Protein AF-A0A946CW18-F1 (afdb_monomer_lite)

Radius of gyration: 12.61 Å; chains: 1; bounding box: 36×20×27 Å

Structure (mmCIF, N/CA/C/O backbone):
data_AF-A0A946CW18-F1
#
_entry.id   AF-A0A946CW18-F1
#
loop_
_atom_site.group_PDB
_atom_site.id
_atom_site.type_symbol
_atom_site.label_atom_id
_atom_site.label_alt_id
_atom_site.label_comp_id
_atom_site.label_asym_id
_atom_site.label_entity_id
_atom_site.label_seq_id
_atom_site.pdbx_PDB_ins_code
_atom_site.Cartn_x
_atom_site.Cartn_y
_atom_site.Cartn_z
_atom_site.occupancy
_atom_site.B_iso_or_equiv
_atom_site.auth_seq_id
_atom_site.auth_comp_id
_atom_site.auth_asym_id
_atom_site.auth_atom_id
_atom_site.pdbx_PDB_model_num
ATOM 1 N N . MET A 1 1 ? 0.345 -7.406 -3.274 1.00 71.25 1 MET A N 1
ATOM 2 C CA . MET A 1 1 ? 0.137 -6.426 -2.186 1.00 71.25 1 MET A CA 1
ATOM 3 C C . MET A 1 1 ? -1.321 -6.301 -1.763 1.00 71.25 1 MET A C 1
ATOM 5 O O . MET A 1 1 ? -1.559 -5.819 -0.670 1.00 71.25 1 MET A O 1
ATOM 9 N N . ILE A 1 2 ? -2.296 -6.735 -2.569 1.00 82.81 2 ILE A N 1
ATOM 10 C CA . ILE A 1 2 ? -3.700 -6.808 -2.134 1.00 82.81 2 ILE A CA 1
ATOM 11 C C . ILE A 1 2 ? -3.825 -7.771 -0.943 1.00 82.81 2 ILE A C 1
ATOM 13 O O . ILE A 1 2 ? -3.167 -8.812 -0.942 1.00 82.81 2 ILE A O 1
ATOM 17 N N . GLY A 1 3 ? -4.603 -7.389 0.074 1.00 81.62 3 GLY A N 1
ATOM 18 C CA . GLY A 1 3 ? -4.738 -8.120 1.340 1.00 81.62 3 GLY A CA 1
ATOM 19 C C . GLY A 1 3 ? -3.560 -7.937 2.303 1.00 81.62 3 GLY A C 1
ATOM 20 O O . GLY A 1 3 ? -3.482 -8.616 3.321 1.00 81.62 3 GLY A O 1
ATOM 21 N N . THR A 1 4 ? -2.611 -7.051 1.984 1.00 85.25 4 THR A N 1
ATOM 22 C CA . THR A 1 4 ? -1.507 -6.688 2.881 1.00 85.25 4 THR A CA 1
ATOM 23 C C . THR A 1 4 ? -1.823 -5.379 3.596 1.00 85.25 4 THR A C 1
ATOM 25 O O . THR A 1 4 ? -2.269 -4.415 2.969 1.00 85.25 4 THR A O 1
ATOM 28 N N . THR A 1 5 ? -1.513 -5.321 4.889 1.00 84.88 5 THR A N 1
ATOM 29 C CA . THR A 1 5 ? -1.607 -4.093 5.683 1.00 84.88 5 THR A CA 1
ATOM 30 C C . THR A 1 5 ? -0.245 -3.412 5.763 1.00 84.88 5 THR A C 1
ATOM 32 O O . THR A 1 5 ? 0.725 -3.977 6.267 1.00 84.88 5 THR A O 1
ATOM 35 N N . LEU A 1 6 ? -0.167 -2.175 5.277 1.00 81.50 6 LEU A N 1
ATOM 36 C CA . LEU A 1 6 ? 0.989 -1.293 5.416 1.00 81.50 6 LEU A CA 1
ATOM 37 C C . LEU A 1 6 ? 0.713 -0.303 6.546 1.00 81.50 6 LEU A C 1
ATOM 39 O O . LEU A 1 6 ? -0.011 0.673 6.365 1.00 81.50 6 LEU A O 1
ATOM 43 N N . SER A 1 7 ? 1.304 -0.536 7.720 1.00 86.88 7 SER A N 1
ATOM 44 C CA . SER A 1 7 ? 1.007 0.227 8.941 1.00 86.88 7 SER A CA 1
ATOM 45 C C . SER A 1 7 ? -0.482 0.147 9.320 1.00 86.88 7 SER A C 1
ATOM 47 O O . SER A 1 7 ? -0.890 -0.828 9.934 1.00 86.88 7 SER A O 1
ATOM 49 N N . HIS A 1 8 ? -1.290 1.140 8.952 1.00 87.88 8 HIS A N 1
ATOM 50 C CA . HIS A 1 8 ? -2.736 1.221 9.197 1.00 87.88 8 HIS A CA 1
ATOM 51 C C . HIS A 1 8 ? -3.537 1.317 7.889 1.00 87.88 8 HIS A C 1
ATOM 53 O O . HIS A 1 8 ? -4.721 1.630 7.902 1.00 87.88 8 HIS A O 1
ATOM 59 N N . TYR A 1 9 ? -2.883 1.066 6.755 1.00 89.31 9 TYR A N 1
ATOM 60 C CA . TYR A 1 9 ? -3.512 1.064 5.446 1.00 89.31 9 TYR A CA 1
ATOM 61 C C . TYR A 1 9 ? -3.656 -0.364 4.947 1.00 89.31 9 TYR A C 1
ATOM 63 O O . TYR A 1 9 ? -2.661 -1.031 4.661 1.00 89.31 9 TYR A O 1
ATOM 71 N N . GLU A 1 10 ? -4.885 -0.834 4.821 1.00 91.56 10 GLU A N 1
ATOM 72 C CA . GLU A 1 10 ? -5.179 -2.144 4.254 1.00 91.56 10 GLU A CA 1
ATOM 73 C C . GLU A 1 10 ? -5.359 -2.017 2.743 1.00 91.56 10 GLU A C 1
ATOM 75 O O . GLU A 1 10 ? -6.272 -1.331 2.292 1.00 91.56 10 GLU A O 1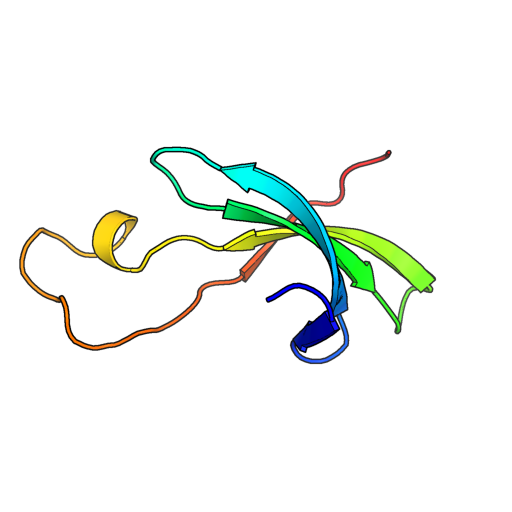
ATOM 80 N N . ILE A 1 11 ? -4.500 -2.650 1.941 1.00 91.38 11 ILE A N 1
ATOM 81 C CA . ILE A 1 11 ? -4.630 -2.591 0.481 1.00 91.38 11 ILE A CA 1
ATOM 82 C C . ILE A 1 11 ? -5.784 -3.485 0.023 1.00 91.38 11 ILE A C 1
ATOM 84 O O . ILE A 1 11 ? -5.717 -4.709 0.146 1.00 91.38 11 ILE A O 1
ATOM 88 N N . THR A 1 12 ? -6.788 -2.878 -0.606 1.00 93.00 12 THR A N 1
ATOM 89 C CA . THR A 1 12 ? -8.016 -3.551 -1.048 1.00 93.00 12 THR A CA 1
ATOM 90 C C . THR A 1 12 ? -8.058 -3.811 -2.553 1.00 93.00 12 THR A C 1
ATOM 92 O O . THR A 1 12 ? -8.655 -4.797 -2.975 1.00 93.00 12 THR A O 1
ATOM 95 N N . ALA A 1 13 ? -7.406 -2.983 -3.379 1.00 92.38 13 ALA A N 1
ATOM 96 C CA . ALA A 1 13 ? -7.363 -3.182 -4.834 1.00 92.38 13 ALA A CA 1
ATOM 97 C C . ALA A 1 13 ? -6.153 -2.501 -5.497 1.00 92.38 13 ALA A C 1
ATOM 99 O O . ALA A 1 13 ? -5.589 -1.555 -4.955 1.00 92.38 13 ALA A O 1
ATOM 100 N N . GLU A 1 14 ? -5.769 -2.943 -6.698 1.00 92.06 14 GLU A N 1
ATOM 101 C CA . GLU A 1 14 ? -4.905 -2.171 -7.609 1.00 92.06 14 GLU A CA 1
ATOM 102 C C . GLU A 1 14 ? -5.801 -1.243 -8.445 1.00 92.06 14 GLU A C 1
ATOM 104 O O . GLU A 1 14 ? -6.761 -1.699 -9.058 1.00 92.06 14 GLU A O 1
ATOM 109 N N . LEU A 1 15 ? -5.515 0.060 -8.440 1.00 89.19 15 LEU A N 1
ATOM 110 C CA . LEU A 1 15 ? -6.260 1.070 -9.203 1.00 89.19 15 LEU A CA 1
ATOM 111 C C . LEU A 1 15 ? -5.637 1.329 -10.574 1.00 89.19 15 LEU A C 1
ATOM 113 O O . LEU A 1 15 ? -6.329 1.724 -11.507 1.00 89.19 15 LEU A O 1
ATOM 117 N N . GLY A 1 16 ? -4.327 1.129 -10.699 1.00 88.25 16 GLY A N 1
ATOM 118 C CA . GLY A 1 16 ? -3.643 1.281 -11.973 1.00 88.25 16 GLY A CA 1
ATOM 119 C C . GLY A 1 16 ? -2.134 1.158 -11.859 1.00 88.25 16 GLY A C 1
ATOM 120 O O . GLY A 1 16 ? -1.542 1.379 -10.803 1.00 88.25 16 GLY A O 1
ATOM 121 N N . ARG A 1 17 ? -1.499 0.839 -12.984 1.00 88.12 17 ARG A N 1
ATOM 122 C CA . ARG A 1 17 ? -0.052 0.663 -13.104 1.00 88.12 17 ARG A CA 1
ATOM 123 C C . ARG A 1 17 ? 0.469 1.427 -14.308 1.00 88.12 17 ARG A C 1
ATOM 125 O O . ARG A 1 17 ? -0.110 1.358 -15.386 1.00 88.12 17 ARG A O 1
ATOM 132 N N . GLY A 1 18 ? 1.584 2.127 -14.126 1.00 81.88 18 GLY A N 1
ATOM 133 C CA . GLY A 1 18 ? 2.267 2.855 -15.192 1.00 81.88 18 GLY A CA 1
ATOM 134 C C . GLY A 1 18 ? 3.768 2.985 -14.941 1.00 81.88 18 GLY A C 1
ATOM 135 O O . GLY A 1 18 ? 4.300 2.441 -13.974 1.00 81.88 18 GLY A O 1
ATOM 136 N N . GLY A 1 19 ? 4.459 3.740 -15.799 1.00 75.94 19 GLY A N 1
ATOM 137 C CA . GLY A 1 19 ? 5.922 3.889 -15.743 1.00 75.94 19 GLY A CA 1
ATOM 138 C C . GLY A 1 19 ? 6.458 4.483 -14.432 1.00 75.94 19 GLY A C 1
ATOM 139 O O . GLY A 1 19 ? 7.573 4.179 -14.029 1.00 75.94 19 GLY A O 1
ATOM 140 N N . MET A 1 20 ? 5.646 5.271 -13.720 1.00 73.44 20 MET A N 1
ATOM 141 C CA . MET A 1 20 ? 6.005 5.842 -12.415 1.00 73.44 20 MET A CA 1
ATOM 142 C C . MET A 1 20 ? 5.628 4.943 -11.227 1.00 73.44 20 MET A C 1
ATOM 144 O O . MET A 1 20 ? 5.788 5.372 -10.090 1.00 73.44 20 MET A O 1
ATOM 148 N N . GLY A 1 21 ? 5.091 3.740 -11.449 1.00 81.69 21 GLY A N 1
ATOM 149 C CA . GLY A 1 21 ? 4.729 2.796 -10.389 1.00 81.69 21 GLY A CA 1
ATOM 150 C C . GLY A 1 21 ? 3.270 2.350 -10.384 1.00 81.69 21 GLY A C 1
ATOM 151 O O . GLY A 1 21 ? 2.563 2.465 -11.386 1.00 81.69 21 GLY A O 1
ATOM 152 N N . ILE A 1 22 ? 2.841 1.799 -9.248 1.00 87.38 22 ILE A N 1
ATOM 153 C CA . ILE A 1 22 ? 1.521 1.183 -9.065 1.00 87.38 22 ILE A CA 1
ATOM 154 C C . ILE A 1 22 ? 0.721 2.008 -8.062 1.00 87.38 22 ILE A C 1
ATOM 156 O O . ILE A 1 22 ? 1.236 2.374 -7.008 1.00 87.38 22 ILE A O 1
ATOM 160 N N . VAL A 1 2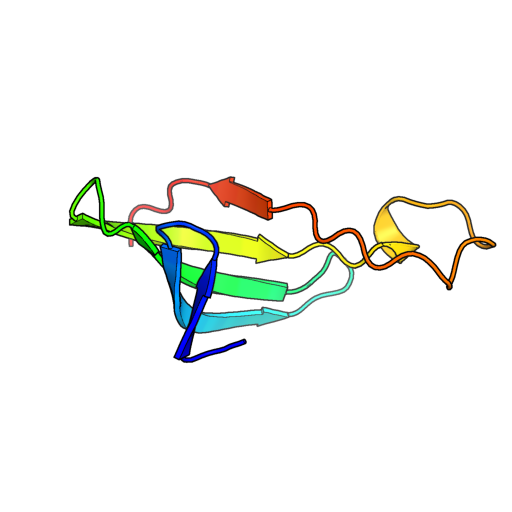3 ? -0.535 2.298 -8.378 1.00 88.56 23 VAL A N 1
ATOM 161 C CA . VAL A 1 23 ? -1.491 2.928 -7.470 1.00 88.56 23 VAL A CA 1
ATOM 162 C C . VAL A 1 23 ? -2.424 1.850 -6.941 1.00 88.56 23 VAL A C 1
ATOM 164 O O . VAL A 1 23 ? -3.038 1.116 -7.713 1.00 88.56 23 VAL A O 1
ATOM 167 N N . TYR A 1 24 ? -2.542 1.771 -5.625 1.00 90.50 24 TYR A N 1
ATOM 168 C CA . TYR A 1 24 ? -3.446 0.872 -4.926 1.00 90.50 24 TYR A CA 1
ATOM 169 C C . TYR A 1 24 ? -4.547 1.658 -4.223 1.00 90.50 24 TYR A C 1
ATOM 171 O O . TYR A 1 24 ? -4.301 2.744 -3.701 1.00 90.50 24 TYR A O 1
ATOM 179 N N . LYS A 1 25 ? -5.746 1.086 -4.161 1.00 91.19 25 LYS A N 1
ATOM 180 C CA . LYS A 1 25 ? -6.781 1.480 -3.212 1.00 91.19 25 LYS A CA 1
ATOM 181 C C . LYS A 1 25 ? -6.443 0.846 -1.871 1.00 91.19 25 LYS A C 1
ATOM 183 O O . LYS A 1 25 ? -6.148 -0.350 -1.815 1.00 91.19 25 LYS A O 1
ATOM 188 N N . ALA A 1 26 ? -6.503 1.630 -0.806 1.00 92.00 26 ALA A N 1
ATOM 189 C CA . ALA A 1 26 ? -6.358 1.132 0.548 1.00 92.00 26 ALA A CA 1
ATOM 190 C C . ALA A 1 26 ? -7.401 1.743 1.487 1.00 92.00 26 ALA A C 1
ATOM 192 O O . ALA A 1 26 ? -7.874 2.851 1.251 1.00 92.00 26 ALA A O 1
ATOM 193 N N . ARG A 1 27 ? -7.742 1.027 2.557 1.00 91.56 27 ARG A N 1
ATOM 194 C CA . ARG A 1 27 ? -8.560 1.516 3.668 1.00 91.56 27 ARG A CA 1
ATOM 195 C C . ARG A 1 27 ? -7.635 2.037 4.762 1.00 91.56 27 ARG A C 1
ATOM 197 O O . ARG A 1 27 ? -6.826 1.278 5.287 1.00 91.56 27 ARG A O 1
ATOM 204 N N . ASP A 1 28 ? -7.735 3.318 5.095 1.00 90.69 28 ASP A N 1
ATOM 205 C CA . ASP A 1 28 ? -7.107 3.889 6.287 1.00 90.69 28 ASP A CA 1
ATOM 206 C C . ASP A 1 28 ? -7.941 3.490 7.509 1.00 90.69 28 ASP A C 1
ATOM 208 O O . ASP A 1 28 ? -9.044 3.999 7.700 1.00 90.69 28 ASP A O 1
ATOM 212 N N . THR A 1 29 ? -7.430 2.574 8.331 1.00 88.56 29 THR A N 1
ATOM 213 C CA . THR A 1 29 ? -8.153 2.055 9.502 1.00 88.56 29 THR A CA 1
ATOM 214 C C . THR A 1 29 ? -8.196 3.034 10.675 1.00 88.56 29 THR A C 1
ATOM 216 O O . THR A 1 29 ? -8.947 2.808 11.620 1.00 88.56 29 THR A O 1
ATOM 219 N N . LYS A 1 30 ? -7.426 4.132 10.638 1.00 90.94 30 LYS A N 1
ATOM 220 C CA . LYS A 1 30 ? -7.465 5.179 11.672 1.00 90.94 30 LYS A CA 1
ATOM 221 C C . LYS A 1 30 ? -8.515 6.237 11.382 1.00 90.94 30 LYS A C 1
ATOM 223 O O . LYS A 1 30 ? -9.168 6.714 12.304 1.00 90.94 30 LYS A O 1
ATOM 228 N N . LEU A 1 31 ? -8.625 6.639 10.118 1.00 88.50 31 LEU A N 1
ATOM 229 C CA . LEU A 1 31 ? -9.567 7.670 9.670 1.00 88.50 31 LEU A CA 1
ATOM 230 C C . LEU A 1 31 ? -10.838 7.090 9.046 1.00 88.50 31 LEU A C 1
ATOM 232 O O . LEU A 1 31 ? -11.706 7.854 8.634 1.00 88.50 31 LEU A O 1
ATOM 236 N N . ASP A 1 32 ? -10.921 5.763 8.959 1.00 89.06 32 ASP A N 1
ATOM 237 C CA . ASP A 1 32 ? -12.041 5.007 8.407 1.00 89.06 32 ASP A CA 1
ATOM 238 C C . ASP A 1 32 ? -12.469 5.505 7.013 1.00 89.06 32 ASP A C 1
ATOM 240 O O . ASP A 1 32 ? -13.648 5.696 6.707 1.00 89.06 32 ASP A O 1
ATOM 244 N N . ARG A 1 33 ? -11.480 5.729 6.137 1.00 87.88 33 ARG A N 1
ATOM 245 C CA . ARG A 1 33 ? -11.691 6.240 4.773 1.00 87.88 33 ARG A CA 1
ATOM 246 C C . ARG A 1 33 ? -10.866 5.497 3.736 1.00 87.88 33 ARG A C 1
ATOM 248 O O . ARG A 1 33 ? -9.808 4.948 4.038 1.00 87.88 33 ARG A O 1
ATOM 255 N N . ASP A 1 34 ? -11.329 5.537 2.496 1.00 89.19 34 ASP A N 1
ATOM 256 C CA . ASP A 1 34 ? -10.577 5.003 1.367 1.00 89.19 34 ASP A CA 1
ATOM 257 C C . ASP A 1 34 ? -9.522 6.018 0.906 1.00 89.19 34 ASP A C 1
ATOM 259 O O . ASP A 1 34 ? -9.765 7.224 0.858 1.00 89.19 34 ASP A O 1
ATOM 263 N N . VAL A 1 35 ? -8.328 5.528 0.582 1.00 88.56 35 VAL A N 1
ATOM 264 C CA . VAL A 1 35 ? -7.190 6.328 0.121 1.00 88.56 35 VAL A CA 1
ATOM 265 C C . VAL A 1 35 ? -6.507 5.663 -1.068 1.00 88.56 35 VAL A C 1
ATOM 267 O O . VAL A 1 35 ? -6.562 4.444 -1.243 1.00 88.56 35 VAL A O 1
ATOM 270 N N . ALA A 1 36 ? -5.821 6.467 -1.878 1.00 89.25 36 ALA A N 1
ATOM 271 C CA . ALA A 1 36 ? -4.939 5.968 -2.921 1.00 89.25 36 ALA A CA 1
ATOM 272 C C . ALA A 1 36 ? -3.486 5.964 -2.421 1.00 89.25 36 ALA A C 1
ATOM 274 O O . ALA A 1 36 ? -2.955 6.987 -1.978 1.00 89.25 36 ALA A O 1
ATOM 275 N N . ILE A 1 37 ? -2.833 4.808 -2.520 1.00 86.75 37 ILE A N 1
ATOM 276 C CA . ILE A 1 37 ? -1.418 4.618 -2.207 1.00 86.75 37 ILE A CA 1
ATOM 277 C C . ILE A 1 37 ? -0.649 4.437 -3.506 1.00 86.75 37 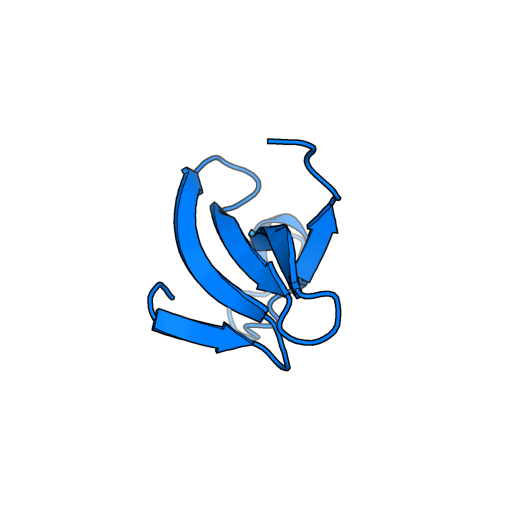ILE A C 1
ATOM 279 O O . ILE A 1 37 ? -0.783 3.415 -4.180 1.00 86.75 37 ILE A O 1
ATOM 283 N N . LYS A 1 38 ? 0.196 5.413 -3.847 1.00 83.75 38 LYS A N 1
ATOM 284 C CA . LYS A 1 38 ? 1.128 5.279 -4.967 1.00 83.75 38 LYS A CA 1
ATOM 285 C C . LYS A 1 38 ? 2.437 4.675 -4.472 1.00 83.75 38 LYS A C 1
ATOM 287 O O . LYS A 1 38 ? 3.154 5.278 -3.675 1.00 83.75 38 LYS A O 1
ATOM 292 N N . VAL A 1 39 ? 2.734 3.481 -4.968 1.00 82.75 39 VAL A N 1
ATOM 293 C CA . VAL A 1 39 ? 3.975 2.746 -4.743 1.00 82.75 39 VAL A CA 1
ATOM 294 C C . VAL A 1 39 ? 4.902 3.016 -5.920 1.00 82.75 39 VAL A C 1
ATOM 296 O O . VAL A 1 39 ? 4.653 2.573 -7.043 1.00 82.75 39 VAL A O 1
ATOM 299 N N . LEU A 1 40 ? 5.970 3.764 -5.655 1.00 78.44 40 LEU A N 1
ATOM 300 C CA . LEU A 1 40 ? 6.990 4.092 -6.646 1.00 78.44 40 LEU A CA 1
ATOM 301 C C . LEU A 1 40 ? 8.079 3.002 -6.639 1.00 78.44 40 LEU A C 1
ATOM 303 O O . LEU A 1 40 ? 8.606 2.694 -5.566 1.00 78.44 40 LEU A O 1
ATOM 307 N N . PRO A 1 41 ? 8.445 2.415 -7.792 1.00 68.00 41 PRO A N 1
ATOM 308 C CA . PRO A 1 41 ? 9.603 1.539 -7.876 1.00 68.00 41 PRO A CA 1
ATOM 309 C C . PRO A 1 41 ? 10.877 2.351 -7.627 1.00 68.00 41 PRO A C 1
ATOM 311 O O . PRO A 1 41 ? 11.025 3.466 -8.128 1.00 68.00 41 PRO A O 1
ATOM 314 N N . SER A 1 42 ? 11.819 1.777 -6.879 1.00 60.75 42 SER A N 1
ATOM 315 C CA . SER A 1 42 ? 13.092 2.410 -6.500 1.00 60.75 42 SER A CA 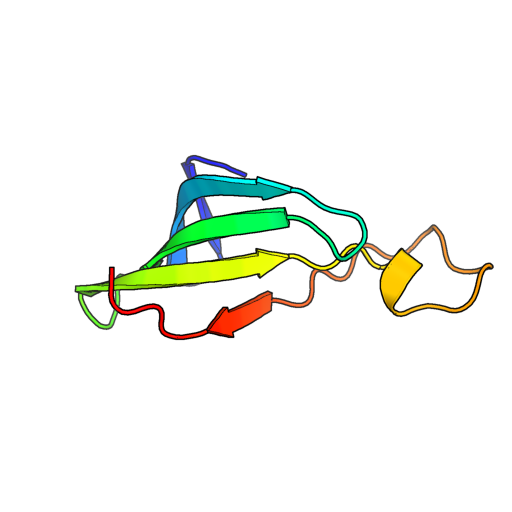1
ATOM 316 C C . SER A 1 42 ? 13.867 2.941 -7.715 1.00 60.75 42 SER A C 1
ATOM 318 O O . SER A 1 42 ? 14.450 4.016 -7.648 1.00 60.75 42 SER A O 1
ATOM 320 N N . ALA A 1 43 ? 13.780 2.248 -8.855 1.00 53.62 43 ALA A N 1
ATOM 321 C CA . ALA A 1 43 ? 14.429 2.623 -10.114 1.00 53.62 43 ALA A CA 1
ATOM 322 C C . ALA A 1 43 ? 13.882 3.909 -10.770 1.00 53.62 43 ALA A C 1
ATOM 324 O O . ALA A 1 43 ? 14.535 4.466 -11.640 1.00 53.62 43 ALA A O 1
ATOM 325 N N . ALA A 1 44 ? 12.695 4.389 -10.380 1.00 52.25 44 ALA A N 1
ATOM 326 C CA . ALA A 1 44 ? 12.170 5.672 -10.859 1.00 52.25 44 ALA A CA 1
ATOM 327 C C . ALA A 1 44 ? 12.679 6.869 -10.029 1.00 52.25 44 ALA A C 1
ATOM 329 O O . ALA A 1 44 ? 12.445 8.015 -10.402 1.00 52.25 44 ALA A O 1
ATOM 330 N N . LEU A 1 45 ? 13.337 6.608 -8.891 1.00 51.25 45 LEU A N 1
ATOM 331 C CA . LEU A 1 45 ? 13.885 7.621 -7.978 1.00 51.25 45 LEU A CA 1
ATOM 332 C C . LEU A 1 45 ? 15.408 7.524 -7.810 1.00 51.25 45 LEU A C 1
ATOM 334 O O . LEU A 1 45 ? 16.024 8.494 -7.377 1.00 51.25 45 LEU A O 1
ATOM 338 N N . ALA A 1 46 ? 16.006 6.380 -8.138 1.00 45.53 46 ALA A N 1
ATOM 339 C CA . ALA A 1 46 ? 17.444 6.187 -8.205 1.00 45.53 46 ALA A CA 1
ATOM 340 C C . ALA A 1 46 ? 17.892 6.275 -9.667 1.00 45.53 46 ALA A C 1
ATOM 342 O O . ALA A 1 46 ? 17.348 5.587 -10.530 1.00 45.53 46 ALA A O 1
ATOM 343 N N . SER A 1 47 ? 18.900 7.103 -9.933 1.00 48.62 47 SER A N 1
ATOM 344 C CA . SER A 1 47 ? 19.745 6.988 -11.122 1.00 48.62 47 SER A CA 1
ATOM 345 C C . SER A 1 47 ? 20.120 5.517 -11.382 1.00 48.62 47 SER A C 1
ATOM 347 O O . SER A 1 47 ? 20.196 4.728 -10.442 1.00 48.62 47 SER A O 1
ATOM 349 N N . GLN A 1 48 ? 20.333 5.174 -12.657 1.00 46.31 48 GLN A N 1
ATOM 350 C CA . GLN A 1 48 ? 20.400 3.838 -13.285 1.00 46.31 48 GLN A CA 1
ATOM 351 C C . GLN A 1 48 ? 21.076 2.648 -12.552 1.00 46.31 48 GLN A C 1
ATOM 353 O O . GLN A 1 48 ? 20.873 1.520 -13.001 1.00 46.31 48 GLN A O 1
ATOM 358 N N . ASP A 1 49 ? 21.812 2.826 -11.454 1.00 46.59 49 ASP A N 1
ATOM 359 C CA . ASP A 1 49 ? 22.725 1.808 -10.913 1.00 46.59 49 ASP A CA 1
ATOM 360 C C . ASP A 1 49 ? 22.298 1.099 -9.611 1.00 46.59 49 ASP A C 1
ATOM 362 O O . ASP A 1 49 ? 22.817 0.025 -9.310 1.00 46.59 49 ASP A O 1
ATOM 366 N N . ASP A 1 50 ? 21.299 1.569 -8.861 1.00 44.03 50 ASP A N 1
ATOM 367 C CA . ASP A 1 50 ? 21.006 0.983 -7.539 1.00 44.03 50 ASP A CA 1
ATOM 368 C C . ASP A 1 50 ? 19.800 0.028 -7.531 1.00 44.03 50 ASP A C 1
ATOM 370 O O . ASP A 1 50 ? 18.690 0.352 -7.104 1.00 44.03 50 ASP A O 1
ATOM 374 N N . ARG A 1 51 ? 20.022 -1.214 -7.985 1.00 45.41 51 ARG A N 1
ATOM 375 C CA . ARG A 1 51 ? 18.981 -2.261 -8.098 1.00 45.41 51 ARG A CA 1
ATOM 376 C C . ARG A 1 51 ? 18.769 -3.133 -6.846 1.00 45.41 51 ARG A C 1
ATOM 378 O O . ARG A 1 51 ? 18.013 -4.097 -6.928 1.00 45.41 51 ARG A O 1
ATOM 385 N N . VAL A 1 52 ? 19.387 -2.842 -5.694 1.00 44.97 52 VAL A N 1
ATOM 386 C CA . VAL A 1 52 ? 19.457 -3.827 -4.578 1.00 44.97 52 VAL A CA 1
ATOM 387 C C . VAL A 1 52 ? 18.823 -3.375 -3.248 1.00 44.97 52 VAL A C 1
ATOM 389 O O . VAL A 1 52 ? 18.814 -4.133 -2.284 1.00 44.97 52 VAL A O 1
ATOM 392 N N . ARG A 1 53 ? 18.198 -2.194 -3.147 1.00 45.09 53 ARG A N 1
ATOM 393 C CA . ARG A 1 53 ? 17.537 -1.772 -1.890 1.00 45.09 53 ARG A CA 1
ATOM 394 C C . ARG A 1 53 ? 16.081 -1.377 -2.121 1.00 45.09 53 ARG A C 1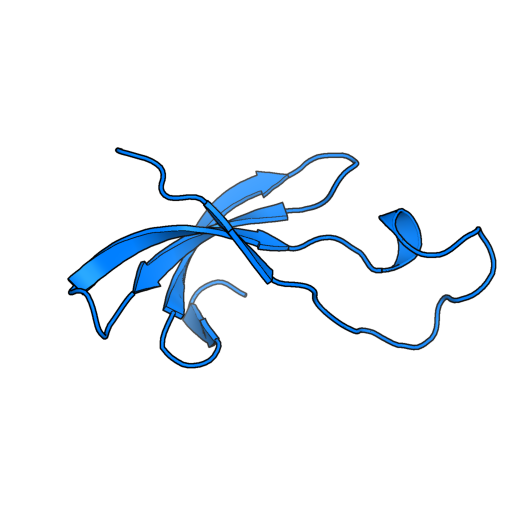
ATOM 396 O O . ARG A 1 53 ? 15.775 -0.284 -2.586 1.00 45.09 53 ARG A O 1
ATOM 403 N N . PHE A 1 54 ? 15.175 -2.301 -1.807 1.00 46.84 54 PHE A N 1
ATOM 404 C CA . PHE A 1 54 ? 13.733 -2.159 -2.013 1.00 46.84 54 PHE A CA 1
ATOM 405 C C . PHE A 1 54 ? 13.103 -1.257 -0.932 1.00 46.84 54 PHE A C 1
ATOM 407 O O . PHE A 1 54 ? 12.445 -1.730 -0.011 1.00 46.84 54 PHE A O 1
ATOM 414 N N . THR A 1 55 ? 13.317 0.058 -1.018 1.00 50.56 55 THR A N 1
ATOM 415 C CA . THR A 1 55 ? 12.633 1.035 -0.153 1.00 50.56 55 THR A CA 1
ATOM 416 C C . THR A 1 55 ? 11.363 1.511 -0.853 1.00 50.56 55 THR A C 1
ATOM 418 O O . THR A 1 55 ? 11.418 2.363 -1.741 1.00 50.56 55 THR A O 1
ATOM 421 N N . LEU A 1 56 ? 10.206 0.951 -0.487 1.00 54.91 56 LEU A N 1
ATOM 422 C CA . LEU A 1 56 ? 8.914 1.424 -0.989 1.00 54.91 56 LEU A CA 1
ATOM 423 C C . LEU A 1 56 ? 8.604 2.784 -0.363 1.00 54.91 56 LEU A C 1
ATOM 425 O O . LEU A 1 56 ? 8.356 2.878 0.838 1.00 54.91 56 LEU A O 1
ATOM 429 N N . ARG A 1 57 ? 8.601 3.847 -1.171 1.00 57.75 57 ARG A N 1
ATOM 430 C CA . ARG A 1 57 ? 8.104 5.149 -0.723 1.00 57.75 57 ARG A CA 1
ATOM 431 C C . ARG A 1 57 ? 6.608 5.227 -1.009 1.00 57.75 57 ARG A C 1
ATOM 433 O O . ARG A 1 57 ? 6.196 5.167 -2.165 1.00 57.75 57 ARG A O 1
ATOM 440 N N . ILE A 1 58 ? 5.818 5.326 0.055 1.00 62.81 58 ILE A N 1
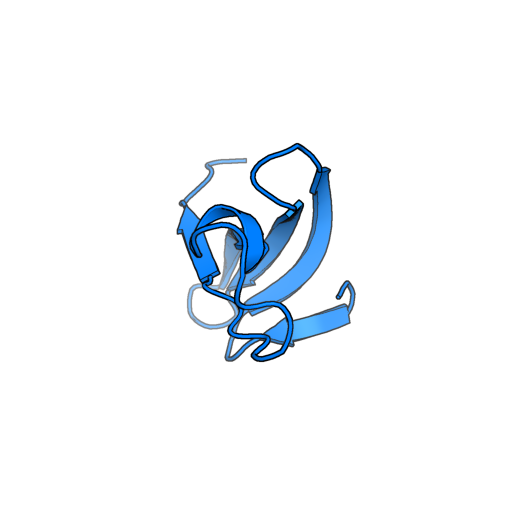ATOM 441 C CA . ILE A 1 58 ? 4.364 5.486 0.000 1.00 62.81 58 ILE A CA 1
ATOM 442 C C . ILE A 1 58 ? 4.073 6.981 -0.117 1.00 62.81 58 ILE A C 1
ATOM 444 O O . ILE A 1 58 ? 4.412 7.747 0.783 1.00 62.81 58 ILE A O 1
ATOM 448 N N . ALA A 1 59 ? 3.466 7.398 -1.226 1.00 64.44 59 ALA A N 1
ATOM 449 C CA . ALA A 1 59 ? 2.857 8.718 -1.334 1.00 64.44 59 ALA A CA 1
ATOM 450 C C . ALA A 1 59 ? 1.341 8.556 -1.180 1.00 64.44 59 ALA A C 1
ATOM 452 O O . ALA A 1 59 ? 0.693 7.936 -2.028 1.00 64.44 59 ALA A O 1
ATOM 453 N N . THR A 1 60 ? 0.796 9.074 -0.079 1.00 63.78 60 THR A N 1
ATOM 454 C CA . THR A 1 60 ? -0.645 9.060 0.191 1.00 63.78 60 THR A CA 1
ATOM 455 C C . THR A 1 60 ? -1.268 10.303 -0.431 1.00 63.78 60 THR A C 1
ATOM 457 O O . THR A 1 60 ? -0.955 11.424 -0.033 1.00 63.78 60 THR A O 1
ATOM 460 N N . THR A 1 61 ? -2.155 10.116 -1.405 1.00 67.81 61 THR A N 1
ATOM 461 C CA . THR A 1 61 ? -2.970 11.200 -1.963 1.00 67.81 61 THR A CA 1
ATOM 462 C C . THR A 1 61 ? -4.426 10.926 -1.616 1.00 67.81 61 THR A C 1
ATOM 464 O O . THR A 1 61 ? -4.931 9.827 -1.844 1.00 67.81 61 THR A O 1
ATOM 467 N N . LEU A 1 62 ? -5.099 11.922 -1.037 1.00 65.12 62 LEU A N 1
ATOM 468 C CA . LEU A 1 62 ? -6.533 11.854 -0.791 1.00 65.12 62 LEU A CA 1
ATOM 469 C C . LEU A 1 62 ? -7.247 11.940 -2.143 1.00 65.12 62 LEU A C 1
ATOM 471 O O . LEU A 1 62 ? -7.296 13.007 -2.748 1.00 65.12 62 LEU A O 1
ATOM 475 N N . MET A 1 63 ? -7.753 10.814 -2.632 1.00 60.38 63 MET A N 1
ATOM 476 C CA . MET A 1 63 ? -8.670 10.791 -3.765 1.00 60.38 63 MET A CA 1
ATOM 477 C C . MET A 1 63 ? -10.083 10.728 -3.190 1.00 60.38 63 MET A C 1
ATOM 479 O O . MET A 1 63 ? -10.411 9.785 -2.475 1.00 60.38 63 MET A O 1
ATOM 483 N N . LEU A 1 64 ? -10.886 11.759 -3.459 1.00 51.75 64 LEU A N 1
ATOM 484 C CA . LEU A 1 64 ? -12.337 11.682 -3.318 1.00 51.75 64 LEU A CA 1
ATOM 485 C C . LEU A 1 64 ? -12.808 10.707 -4.406 1.00 51.75 64 LEU A C 1
ATOM 487 O O . LEU A 1 64 ? -12.798 11.070 -5.581 1.00 51.75 64 LEU A O 1
ATOM 491 N N . PHE A 1 65 ? -13.075 9.457 -4.028 1.00 54.59 65 PHE A N 1
ATOM 492 C CA . PHE A 1 65 ? -13.779 8.500 -4.883 1.00 54.59 65 PHE A CA 1
ATOM 493 C C . PHE A 1 65 ? -15.280 8.758 -4.829 1.00 54.59 65 PHE A C 1
ATOM 495 O O . PHE A 1 65 ? -15.762 9.130 -3.733 1.00 54.59 65 PHE A O 1
#

pLDDT: mean 74.14, std 17.03, range [44.03, 93.0]

Foldseek 3Di:
DAQDDDPQWHFPAWPDADPQATWTWTQRNVVRDIWIWGWGAVPNVDDDPDPPDGDTDTDIDHDPD

Sequence (65 aa):
MIGTTLSHYEITAELGRGGMGIVYKARDTKLDRDVAIKVLPSAALASQDDRVRFTLRIATTLMLF

Secondary structure (DSSP, 8-state):
-TT-EETTEEEEEEEEEETTEEEEEEEETTTTEEEEEEEE-GGGTS-TT--S----EEEEE----